Protein AF-A0A356QKG4-F1 (afdb_monomer)

Nearest PDB structures (foldseek):
  4xk4-assembly2_D  TM=9.288E-01  e=1.701E-02  Escherichia coli K-12
  1t33-assembly1_B  TM=7.908E-01  e=9.127E+00  Salmonella enterica subsp. enterica serovar Typhimurium str. LT2

Radius of gyration: 15.78 Å; Cα contacts (8 Å, |Δi|>4): 34; chains: 1; bounding box: 28×40×40 Å

Sequence (74 aa):
RQWAQQGKMDDVDPRWLIFLIWSATQHYTEYSAQVTGILGEEALSEADLTSICQFLEHVILKGCGITSSNATSH

Secondary structure (DSSP, 8-state):
-HHHHTTSS----HHHHHHHHHHHHHHHHHTHHHHHHHHT-SS--HHHHHHHHHHHHHHHHHHTT---------

Foldseek 3Di:
DVCCVVVQWPPDDVVVLVVLVVCLVCCCVVVVVVVCVVVVHPGQDPVNVVVSVVVSCVVSCVVRVHDDPPDDDD

pLDDT: mean 91.6, std 14.14, range [36.19, 98.38]

Solvent-accessible surface area (backbone atoms only — not comparable to full-atom values): 4469 Å² total; per-residue (Å²): 97,72,49,30,77,66,70,63,28,50,88,61,60,65,71,60,53,50,50,49,55,51,51,62,57,46,42,64,65,80,41,32,71,60,53,22,6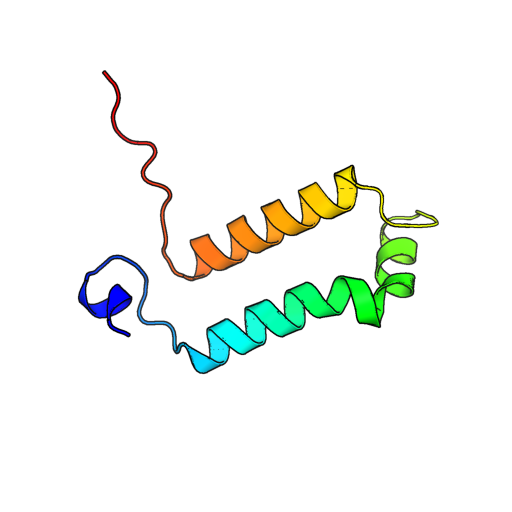0,74,72,74,42,95,62,84,49,74,68,50,53,51,50,50,51,52,50,51,51,51,53,53,37,50,73,36,59,37,71,84,80,86,76,86,82,132

Structure (mmCIF, N/CA/C/O backbone):
data_AF-A0A356QKG4-F1
#
_entry.id   AF-A0A356QKG4-F1
#
loop_
_atom_site.group_PDB
_atom_site.id
_atom_site.type_symbol
_atom_site.label_atom_id
_atom_site.label_alt_id
_atom_site.label_comp_id
_atom_site.label_asym_id
_atom_site.label_entity_id
_atom_site.label_seq_id
_atom_site.pdbx_PDB_ins_code
_atom_site.Cartn_x
_atom_site.Cartn_y
_atom_site.Cartn_z
_atom_site.occupancy
_atom_site.B_iso_or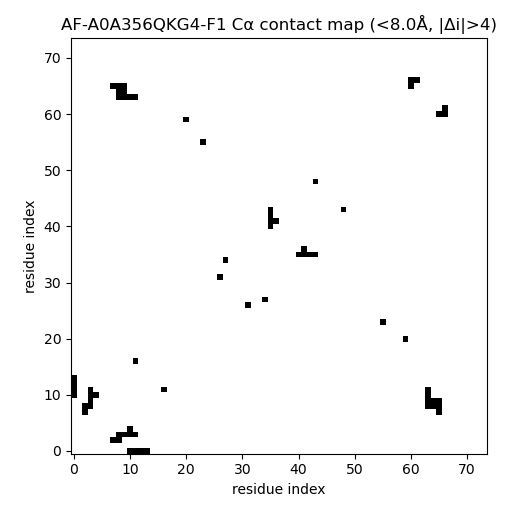_equiv
_atom_site.auth_seq_id
_atom_site.auth_comp_id
_atom_site.auth_asym_id
_atom_site.auth_atom_id
_atom_site.pdbx_PDB_model_num
ATOM 1 N N . ARG A 1 1 ? -7.383 -1.697 17.677 1.00 85.25 1 ARG A N 1
ATOM 2 C CA . ARG A 1 1 ? -8.728 -1.571 18.295 1.00 85.25 1 ARG A CA 1
ATOM 3 C C . ARG A 1 1 ? -8.929 -0.272 19.075 1.00 85.25 1 ARG A C 1
ATOM 5 O O . ARG A 1 1 ? -9.985 0.316 18.932 1.00 85.25 1 ARG A O 1
ATOM 12 N N . GLN A 1 2 ? -7.951 0.228 19.843 1.00 92.69 2 GLN A N 1
ATOM 13 C CA . GLN A 1 2 ? -8.113 1.500 20.573 1.00 92.69 2 GLN A CA 1
ATOM 14 C C . GLN A 1 2 ? -8.475 2.693 19.663 1.00 92.69 2 GLN A C 1
ATOM 16 O O . GLN A 1 2 ? -9.314 3.503 20.030 1.00 92.69 2 GLN A O 1
ATOM 21 N N . TR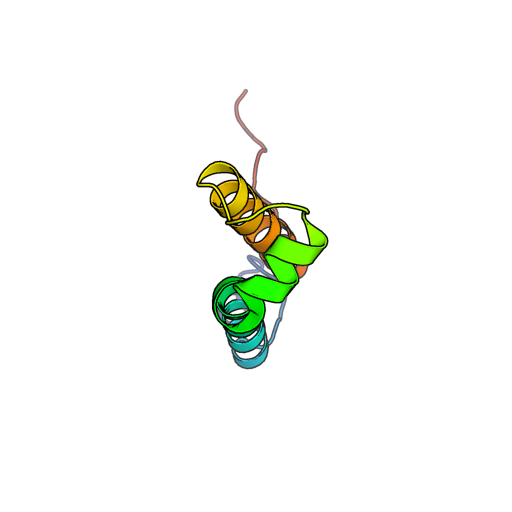P A 1 3 ? -7.892 2.795 18.463 1.00 92.75 3 TRP A N 1
ATOM 22 C CA . TRP A 1 3 ? -8.236 3.865 17.512 1.00 92.75 3 TRP A CA 1
ATOM 23 C C . TRP A 1 3 ? -9.666 3.773 16.981 1.00 92.75 3 TRP A C 1
ATOM 25 O O . TRP A 1 3 ? -10.327 4.801 16.880 1.00 92.75 3 TRP A O 1
ATOM 35 N N . ALA A 1 4 ? -10.162 2.557 16.741 1.00 93.75 4 ALA A N 1
ATOM 36 C CA . ALA A 1 4 ? -11.554 2.334 16.369 1.00 93.75 4 ALA A CA 1
ATOM 37 C C . ALA A 1 4 ? -12.515 2.743 17.492 1.00 93.75 4 ALA A C 1
ATOM 39 O O . ALA A 1 4 ? -13.474 3.470 17.263 1.00 93.75 4 ALA A O 1
ATOM 40 N N . GLN A 1 5 ? -12.190 2.397 18.743 1.00 94.00 5 GLN A N 1
ATOM 41 C CA . GLN A 1 5 ? -12.951 2.848 19.917 1.00 94.00 5 GLN A CA 1
ATOM 42 C C . GLN A 1 5 ? -12.940 4.376 20.096 1.00 94.00 5 GLN A C 1
ATOM 44 O O . GLN A 1 5 ? -13.856 4.930 20.692 1.00 94.00 5 GLN A O 1
ATOM 49 N N . GLN A 1 6 ? -11.911 5.058 19.590 1.00 94.56 6 GLN A N 1
ATOM 50 C CA . GLN A 1 6 ? -11.798 6.519 19.600 1.00 94.56 6 GLN A CA 1
ATOM 51 C C . GLN A 1 6 ? -12.428 7.182 18.363 1.00 94.56 6 GLN A C 1
ATOM 53 O O . GLN A 1 6 ? -12.317 8.397 18.228 1.00 94.56 6 GLN A O 1
ATOM 58 N N . GLY A 1 7 ? -13.034 6.414 17.448 1.00 93.44 7 GLY A N 1
ATOM 59 C CA . GLY A 1 7 ? -13.607 6.932 16.201 1.00 93.44 7 GLY A CA 1
ATOM 60 C C . GLY A 1 7 ? -12.578 7.507 15.221 1.00 93.44 7 GLY A C 1
ATOM 61 O O . GLY A 1 7 ? -12.938 8.288 14.350 1.00 93.44 7 GLY A O 1
ATOM 62 N N . LYS A 1 8 ? -11.290 7.165 15.371 1.00 92.75 8 LYS A N 1
ATOM 63 C CA . LYS A 1 8 ? -10.195 7.676 14.521 1.00 92.75 8 LYS A CA 1
ATOM 64 C C . LYS A 1 8 ? -9.971 6.855 13.250 1.00 92.75 8 LYS A C 1
ATOM 66 O O . LYS A 1 8 ? -9.218 7.275 12.380 1.00 92.75 8 LYS A O 1
ATOM 71 N N . MET A 1 9 ? -10.528 5.652 13.216 1.00 96.00 9 MET A N 1
ATOM 72 C CA . MET A 1 9 ? -10.322 4.629 12.197 1.00 96.00 9 MET A CA 1
ATOM 73 C C . MET A 1 9 ? -11.507 3.661 12.261 1.00 96.00 9 MET A C 1
ATOM 75 O O . MET A 1 9 ? -12.079 3.487 13.337 1.00 96.00 9 MET A O 1
ATOM 79 N N . ASP A 1 10 ? -11.836 2.991 11.166 1.00 96.62 10 ASP A N 1
ATOM 80 C CA . ASP A 1 10 ? -12.789 1.882 11.174 1.00 96.62 10 ASP A CA 1
ATOM 81 C C . ASP A 1 10 ? -12.287 0.715 12.047 1.00 96.62 10 ASP A C 1
ATOM 83 O O . ASP A 1 10 ? -11.088 0.578 12.327 1.00 96.62 10 ASP A O 1
ATOM 87 N N . ASP A 1 11 ? -13.201 -0.157 12.491 1.00 96.38 11 ASP A N 1
ATOM 88 C CA . ASP A 1 11 ? -12.857 -1.349 13.282 1.00 96.38 11 ASP A CA 1
ATOM 89 C C . ASP A 1 11 ? -12.283 -2.470 12.405 1.00 96.38 11 ASP A C 1
ATOM 91 O O . ASP A 1 11 ? -12.871 -3.534 12.215 1.00 96.38 11 ASP A O 1
ATOM 95 N N . VAL A 1 12 ? -11.101 -2.209 11.848 1.00 95.56 12 VAL A N 1
ATOM 96 C CA . VAL A 1 12 ? -10.298 -3.196 11.129 1.00 95.56 12 VAL A CA 1
ATOM 97 C C . VAL A 1 12 ? -9.476 -4.039 12.101 1.00 95.56 12 VAL A C 1
ATOM 99 O O . VAL A 1 12 ? -8.914 -3.552 13.093 1.00 95.56 12 VAL A O 1
ATOM 102 N N . ASP A 1 13 ? -9.364 -5.336 11.810 1.00 95.56 13 ASP A N 1
ATOM 103 C CA . ASP A 1 13 ? -8.516 -6.214 12.607 1.00 95.56 13 ASP A CA 1
ATOM 104 C C . AS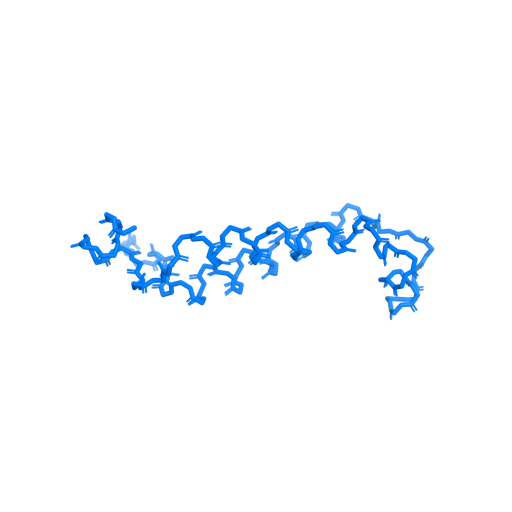P A 1 13 ? -7.029 -5.882 12.376 1.00 95.56 13 ASP A C 1
ATOM 106 O O . ASP A 1 13 ? -6.552 -5.964 11.239 1.00 95.56 13 ASP A O 1
ATOM 110 N N . PRO A 1 14 ? -6.255 -5.560 13.429 1.00 95.00 14 PRO A N 1
ATOM 111 C CA . PRO A 1 14 ? -4.867 -5.132 13.269 1.00 95.00 14 PRO A CA 1
ATOM 112 C C . PRO A 1 14 ? -3.960 -6.208 12.657 1.00 95.00 14 PRO A C 1
ATOM 114 O O . PRO A 1 14 ? -2.954 -5.866 12.042 1.00 95.00 14 PRO A O 1
ATOM 117 N N . ARG A 1 15 ? -4.298 -7.498 12.796 1.00 96.88 15 ARG A N 1
ATOM 118 C CA . ARG A 1 15 ? -3.504 -8.597 12.221 1.00 96.88 15 ARG A CA 1
ATOM 119 C C . ARG A 1 15 ? -3.621 -8.631 10.701 1.00 96.88 15 ARG A C 1
ATOM 121 O O . ARG A 1 15 ? -2.626 -8.794 10.007 1.00 96.88 15 ARG A O 1
ATOM 128 N N . TRP A 1 16 ? -4.824 -8.425 10.175 1.00 97.56 16 TRP A N 1
ATOM 129 C CA . TRP A 1 16 ? -5.032 -8.376 8.729 1.00 97.56 16 TRP A CA 1
ATOM 130 C C . TRP A 1 16 ? -4.468 -7.090 8.128 1.00 97.56 16 TRP A C 1
ATOM 132 O O . TRP A 1 16 ? -3.872 -7.135 7.056 1.00 97.56 16 TRP A O 1
ATOM 142 N N . LEU A 1 17 ? -4.563 -5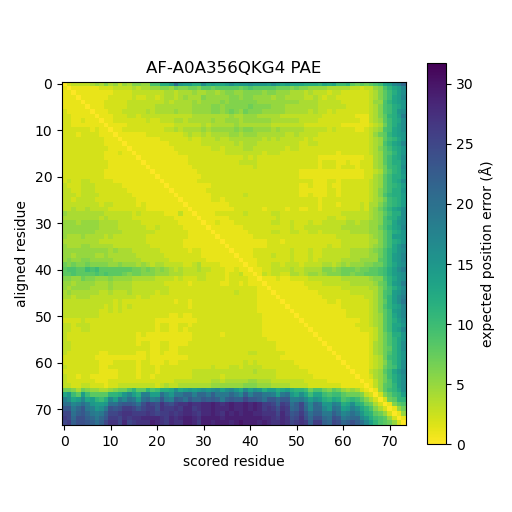.970 8.852 1.00 97.50 17 LEU A N 1
ATOM 143 C CA . LEU A 1 17 ? -3.960 -4.709 8.427 1.00 97.50 17 LEU A CA 1
ATOM 144 C C . LEU A 1 17 ? -2.431 -4.807 8.312 1.00 97.50 17 LEU A C 1
ATOM 146 O O . LEU A 1 17 ? -1.870 -4.362 7.313 1.00 97.50 17 LEU A O 1
ATOM 150 N N . ILE A 1 18 ? -1.749 -5.417 9.291 1.00 98.00 18 ILE A N 1
ATOM 151 C CA . ILE A 1 18 ? -0.287 -5.544 9.217 1.00 98.00 18 ILE A CA 1
ATOM 152 C C . ILE A 1 18 ? 0.144 -6.476 8.078 1.00 98.00 18 ILE A C 1
ATOM 154 O O . ILE A 1 18 ? 1.089 -6.157 7.361 1.00 98.00 18 ILE A O 1
ATOM 158 N N . PHE A 1 19 ? -0.585 -7.572 7.838 1.00 98.31 19 PHE A N 1
ATOM 159 C CA . PHE A 1 19 ? -0.307 -8.454 6.702 1.00 98.31 19 PHE A CA 1
ATOM 160 C C . PHE A 1 19 ? -0.552 -7.770 5.356 1.00 98.31 19 PHE A C 1
ATOM 162 O O . PHE A 1 19 ? 0.226 -7.982 4.426 1.00 98.31 19 PHE A O 1
ATOM 169 N N . LEU A 1 20 ? -1.570 -6.915 5.245 1.00 98.31 20 LEU A N 1
ATOM 170 C CA . LEU A 1 20 ? -1.787 -6.102 4.049 1.00 98.31 20 LEU A CA 1
ATOM 171 C C . LEU A 1 20 ? -0.610 -5.146 3.804 1.00 98.31 20 LEU A C 1
ATOM 173 O O . LEU A 1 20 ? -0.060 -5.138 2.709 1.00 98.31 20 LEU A O 1
ATOM 177 N N . ILE A 1 21 ? -0.185 -4.387 4.820 1.00 98.25 21 ILE A N 1
ATOM 178 C CA . ILE A 1 21 ? 0.942 -3.445 4.701 1.00 98.25 21 ILE A CA 1
ATOM 179 C C . ILE A 1 21 ? 2.225 -4.182 4.294 1.00 98.25 21 ILE A C 1
ATOM 181 O O . ILE A 1 21 ? 2.925 -3.768 3.370 1.00 98.25 21 ILE A O 1
ATOM 185 N N . TRP A 1 22 ? 2.528 -5.297 4.960 1.00 98.31 22 TRP A N 1
ATOM 186 C CA . TRP A 1 22 ? 3.721 -6.090 4.677 1.00 98.31 22 TRP A CA 1
ATOM 187 C C . TRP A 1 22 ? 3.690 -6.720 3.291 1.00 98.31 22 TRP A C 1
ATOM 189 O O . TRP A 1 22 ? 4.693 -6.648 2.589 1.00 98.31 22 TRP A O 1
ATOM 199 N N . SER A 1 23 ? 2.574 -7.327 2.885 1.00 98.38 23 SER A N 1
ATOM 200 C CA . SER A 1 23 ? 2.468 -7.952 1.561 1.00 98.38 23 SER A CA 1
ATOM 201 C C . SER A 1 23 ? 2.535 -6.919 0.437 1.00 98.38 23 SER A C 1
ATOM 203 O O . SER A 1 23 ? 3.263 -7.124 -0.530 1.00 98.38 23 SER A O 1
ATOM 205 N N . ALA A 1 24 ? 1.848 -5.783 0.584 1.00 98.12 24 ALA A N 1
ATOM 206 C CA . ALA A 1 24 ? 1.837 -4.734 -0.427 1.00 98.12 24 ALA A CA 1
ATOM 207 C C . ALA A 1 24 ? 3.214 -4.082 -0.612 1.00 98.12 24 ALA A C 1
ATOM 209 O O . ALA A 1 24 ? 3.610 -3.810 -1.738 1.00 98.12 24 ALA A O 1
ATOM 210 N N . THR A 1 25 ? 3.966 -3.862 0.469 1.00 97.38 25 THR A N 1
ATOM 211 C CA . THR A 1 25 ? 5.314 -3.275 0.381 1.00 97.38 25 THR A CA 1
ATOM 212 C C . THR A 1 25 ? 6.352 -4.277 -0.127 1.00 97.38 25 THR A C 1
ATOM 214 O O . THR A 1 25 ? 7.103 -3.949 -1.044 1.00 97.38 25 THR A O 1
ATOM 217 N N . GLN A 1 26 ? 6.358 -5.513 0.390 1.00 98.12 26 GLN A N 1
ATOM 218 C CA . GLN A 1 26 ? 7.277 -6.570 -0.067 1.00 98.12 26 GLN A CA 1
ATOM 219 C C . GLN A 1 26 ? 7.058 -6.953 -1.534 1.00 98.12 26 GLN A C 1
ATOM 221 O O . GLN A 1 26 ? 8.008 -7.364 -2.198 1.00 98.12 26 GLN A O 1
ATOM 226 N N . HIS A 1 27 ? 5.850 -6.772 -2.078 1.00 97.56 27 HIS A N 1
ATOM 227 C CA . HIS A 1 27 ? 5.575 -7.045 -3.489 1.00 97.56 27 HIS A CA 1
ATOM 228 C C . HIS A 1 27 ? 6.557 -6.324 -4.427 1.00 97.56 27 HIS A C 1
ATOM 230 O O . HIS A 1 27 ? 7.096 -6.938 -5.346 1.00 97.56 27 HIS A O 1
ATOM 236 N N . TYR A 1 28 ? 6.866 -5.055 -4.148 1.00 96.69 28 TYR A N 1
ATOM 237 C CA . TYR A 1 28 ? 7.751 -4.240 -4.985 1.00 96.69 28 TYR A CA 1
ATOM 238 C C . TYR A 1 28 ? 9.228 -4.643 -4.902 1.00 96.69 28 TYR A C 1
ATOM 240 O O . TYR A 1 28 ? 10.011 -4.264 -5.771 1.00 96.69 28 TYR A O 1
ATOM 248 N N . THR A 1 29 ? 9.615 -5.438 -3.901 1.00 95.06 29 THR A N 1
ATOM 249 C CA . THR A 1 29 ? 10.969 -5.992 -3.784 1.00 95.06 29 THR A CA 1
ATOM 250 C C . THR A 1 29 ? 11.043 -7.421 -4.313 1.00 95.06 29 THR A C 1
ATOM 252 O O . THR A 1 29 ? 11.897 -7.726 -5.145 1.00 95.06 29 THR A O 1
ATOM 255 N N . GLU A 1 30 ? 10.129 -8.293 -3.877 1.00 97.38 30 GLU A N 1
ATOM 256 C CA . GLU A 1 30 ? 10.126 -9.725 -4.212 1.00 97.38 30 GLU A CA 1
ATOM 257 C C . GLU A 1 30 ? 9.716 -9.988 -5.666 1.00 97.38 30 GLU A C 1
ATOM 259 O O . GLU A 1 30 ? 10.237 -10.903 -6.299 1.00 97.38 30 GLU A O 1
ATOM 264 N N . TYR A 1 31 ? 8.823 -9.158 -6.212 1.00 96.38 31 TYR A N 1
ATOM 265 C CA . TYR A 1 31 ? 8.311 -9.263 -7.582 1.00 96.38 31 TYR A CA 1
ATOM 266 C C . TYR A 1 31 ? 8.761 -8.082 -8.451 1.00 96.38 31 TYR A C 1
ATOM 268 O O . TYR A 1 31 ? 8.112 -7.750 -9.441 1.00 96.38 31 TYR A O 1
ATOM 276 N N . SER A 1 32 ? 9.892 -7.457 -8.107 1.00 94.94 32 SER A N 1
ATOM 277 C CA . SER A 1 32 ? 10.431 -6.272 -8.793 1.00 94.94 32 SER A CA 1
ATOM 278 C C . SER A 1 32 ? 10.511 -6.434 -10.316 1.00 94.94 32 SER A C 1
ATOM 280 O O . SER A 1 32 ? 10.046 -5.556 -11.031 1.00 94.94 32 SER A O 1
ATOM 282 N N . ALA A 1 33 ? 10.982 -7.579 -10.823 1.00 95.81 33 ALA A N 1
ATOM 283 C CA . ALA A 1 33 ? 11.051 -7.845 -12.266 1.00 95.81 33 ALA A CA 1
ATOM 284 C C . ALA A 1 33 ? 9.674 -7.879 -12.961 1.00 95.81 33 ALA A C 1
ATOM 286 O O . ALA A 1 33 ? 9.542 -7.471 -14.113 1.00 95.81 33 ALA A O 1
ATOM 287 N N . GLN A 1 34 ? 8.633 -8.365 -12.274 1.00 97.81 34 GLN A N 1
ATOM 288 C CA . GLN A 1 34 ? 7.267 -8.336 -12.804 1.00 97.81 34 GLN A CA 1
ATOM 289 C C . GLN A 1 34 ? 6.725 -6.906 -12.812 1.00 97.81 34 GLN A C 1
ATOM 291 O O . GLN A 1 34 ? 6.094 -6.495 -13.784 1.00 97.81 34 GLN A O 1
ATOM 296 N N . VAL A 1 35 ? 6.982 -6.152 -11.742 1.00 97.19 35 VAL A N 1
ATOM 297 C CA . VAL A 1 35 ? 6.570 -4.751 -11.627 1.00 97.19 35 VAL A CA 1
ATOM 298 C C . VAL A 1 35 ? 7.205 -3.914 -12.736 1.00 97.19 35 VAL A C 1
ATOM 300 O O . VAL A 1 35 ? 6.484 -3.242 -13.470 1.00 97.19 35 VAL A O 1
ATOM 303 N N . THR A 1 36 ? 8.526 -3.982 -12.905 1.00 97.19 36 THR A N 1
ATOM 304 C CA . THR A 1 36 ? 9.242 -3.205 -13.926 1.00 97.19 36 THR A CA 1
ATOM 305 C C . THR A 1 36 ? 8.821 -3.614 -15.338 1.00 97.19 36 THR A C 1
ATOM 307 O O . THR A 1 36 ? 8.556 -2.750 -16.170 1.00 97.19 36 THR A O 1
ATOM 310 N N . GLY A 1 37 ? 8.598 -4.912 -15.579 1.00 97.62 37 GLY A N 1
ATOM 311 C CA . GLY A 1 37 ? 8.058 -5.408 -16.847 1.00 97.62 37 GLY A CA 1
ATOM 312 C C . GLY A 1 37 ? 6.655 -4.883 -17.186 1.00 97.62 37 GLY A C 1
ATOM 313 O O . GLY A 1 37 ? 6.375 -4.616 -18.351 1.00 97.62 37 GLY A O 1
ATOM 314 N N . ILE A 1 38 ? 5.776 -4.699 -16.192 1.00 96.62 38 ILE A N 1
ATOM 315 C CA . ILE A 1 38 ? 4.446 -4.090 -16.390 1.00 96.62 38 ILE A CA 1
ATOM 316 C C . ILE A 1 38 ? 4.560 -2.587 -16.662 1.00 96.62 38 ILE A C 1
ATOM 318 O O . ILE A 1 38 ? 3.815 -2.057 -17.484 1.00 96.62 38 ILE A O 1
ATOM 322 N N . LEU A 1 39 ? 5.474 -1.906 -15.970 1.00 94.94 39 LEU A N 1
ATOM 323 C CA . LEU A 1 39 ? 5.710 -0.473 -16.143 1.00 94.94 39 LEU A CA 1
ATOM 324 C C . LEU A 1 39 ? 6.457 -0.148 -17.446 1.00 94.94 39 LEU A C 1
ATOM 326 O O . LEU A 1 39 ? 6.398 0.988 -17.903 1.00 94.94 39 LEU A O 1
ATOM 330 N N . GLY A 1 40 ? 7.102 -1.139 -18.069 1.00 96.12 40 GLY A N 1
ATOM 331 C CA . GLY A 1 40 ? 7.926 -0.941 -19.261 1.00 96.12 40 GLY A CA 1
ATOM 332 C C . GLY A 1 40 ? 9.270 -0.279 -18.955 1.00 96.12 40 GLY A C 1
ATOM 333 O O . GLY A 1 40 ? 9.860 0.329 -19.842 1.00 96.12 40 GLY A O 1
ATOM 334 N N . GLU A 1 41 ? 9.737 -0.400 -17.714 1.00 94.12 41 GLU A N 1
ATOM 335 C CA . GLU A 1 41 ? 10.968 0.209 -17.216 1.00 94.12 41 GLU A CA 1
ATOM 336 C C . GLU A 1 41 ? 12.011 -0.872 -16.906 1.00 94.12 41 GLU A C 1
ATOM 338 O O . GLU A 1 41 ? 11.676 -2.019 -16.617 1.00 94.12 41 GLU A O 1
ATOM 343 N N . GLU A 1 42 ? 13.292 -0.510 -16.921 1.00 93.50 42 GLU A N 1
ATOM 344 C CA . GLU A 1 42 ? 14.379 -1.428 -16.536 1.00 93.50 42 GLU A CA 1
ATOM 345 C C . GLU A 1 42 ? 14.540 -1.516 -15.007 1.00 93.50 42 GLU A C 1
ATOM 347 O O . GLU A 1 42 ? 14.963 -2.538 -14.465 1.00 93.50 42 GLU A O 1
ATOM 352 N N . ALA A 1 43 ? 14.189 -0.444 -14.290 1.00 94.81 43 ALA A N 1
ATOM 353 C CA . ALA A 1 43 ? 14.256 -0.348 -12.835 1.00 94.81 43 ALA A CA 1
ATOM 354 C C . ALA A 1 43 ? 13.280 0.718 -12.313 1.00 94.81 43 ALA A C 1
ATOM 356 O O . ALA A 1 43 ? 12.905 1.630 -13.043 1.00 94.81 43 ALA A O 1
ATOM 357 N N . LEU A 1 44 ? 12.907 0.628 -11.033 1.00 95.88 44 LEU A N 1
ATOM 358 C CA . LEU A 1 44 ? 12.106 1.661 -10.371 1.00 95.88 44 LEU A CA 1
ATOM 359 C C . LEU A 1 44 ? 12.964 2.898 -10.077 1.00 95.88 44 LEU A C 1
ATOM 361 O O . LEU A 1 44 ? 14.008 2.795 -9.427 1.00 95.88 44 LEU A O 1
ATOM 365 N N . SER A 1 45 ? 12.501 4.067 -10.513 1.00 96.44 45 SER A N 1
ATOM 366 C CA . SER A 1 45 ? 13.092 5.357 -10.154 1.00 96.44 45 SER A CA 1
ATOM 367 C C . SER A 1 45 ? 12.656 5.813 -8.755 1.00 96.44 45 SER A C 1
ATOM 369 O O . SER A 1 45 ? 11.689 5.310 -8.181 1.00 96.44 45 SER A O 1
ATOM 371 N N . GLU A 1 46 ? 13.317 6.834 -8.202 1.00 96.69 46 GLU A N 1
ATOM 372 C CA . GLU A 1 46 ? 12.860 7.470 -6.954 1.00 96.69 46 GLU A CA 1
ATOM 373 C C . GLU A 1 46 ? 11.444 8.062 -7.077 1.00 96.69 46 GLU A C 1
ATOM 375 O O . GLU A 1 46 ? 10.678 8.058 -6.109 1.00 96.69 46 GLU A O 1
ATOM 380 N N . ALA A 1 47 ? 11.071 8.540 -8.269 1.00 96.69 47 ALA A N 1
ATOM 381 C CA . ALA A 1 47 ? 9.727 9.042 -8.539 1.00 96.69 47 ALA A CA 1
ATOM 382 C C . ALA A 1 47 ? 8.683 7.913 -8.513 1.00 96.69 47 ALA A C 1
ATOM 384 O O . ALA A 1 47 ? 7.586 8.105 -7.979 1.00 96.69 47 ALA A O 1
ATOM 385 N N . ASP A 1 48 ? 9.034 6.722 -9.006 1.00 95.88 48 ASP A N 1
ATOM 386 C CA . ASP A 1 48 ? 8.160 5.546 -8.944 1.00 95.88 48 ASP A CA 1
ATOM 387 C C . ASP A 1 48 ? 7.981 5.079 -7.506 1.00 95.88 48 ASP A C 1
ATOM 389 O O . ASP A 1 48 ? 6.856 4.861 -7.065 1.00 95.88 48 ASP A O 1
ATOM 393 N N . LEU A 1 49 ? 9.072 5.003 -6.737 1.00 96.31 49 LEU A N 1
ATOM 394 C CA . LEU A 1 49 ? 9.016 4.659 -5.315 1.00 96.31 49 LEU A CA 1
ATOM 395 C C . LEU A 1 49 ? 8.145 5.650 -4.535 1.00 96.31 49 LEU A C 1
ATOM 397 O O . LEU A 1 49 ? 7.313 5.241 -3.728 1.00 96.31 49 LEU A O 1
ATOM 401 N N . THR A 1 50 ? 8.278 6.946 -4.824 1.00 97.88 50 THR A N 1
ATOM 402 C CA . THR A 1 50 ? 7.427 7.987 -4.230 1.00 97.88 50 THR A CA 1
ATOM 403 C C . THR A 1 50 ? 5.957 7.764 -4.583 1.00 97.88 50 THR A C 1
ATOM 405 O O . THR A 1 50 ? 5.095 7.816 -3.704 1.00 97.88 50 THR A O 1
ATOM 408 N N . SER A 1 51 ? 5.666 7.461 -5.849 1.00 96.94 51 SER A N 1
ATOM 409 C CA . SER A 1 51 ? 4.303 7.212 -6.331 1.00 96.94 51 SER A CA 1
ATOM 410 C C . SER A 1 51 ? 3.694 5.953 -5.709 1.00 96.94 51 SER A C 1
ATOM 412 O O . SER A 1 51 ? 2.532 5.964 -5.305 1.00 96.94 51 SER A O 1
ATOM 414 N N . ILE A 1 52 ? 4.484 4.885 -5.560 1.00 97.56 52 ILE A N 1
ATOM 415 C CA . ILE A 1 52 ? 4.091 3.646 -4.882 1.00 97.56 52 ILE A CA 1
ATOM 416 C C . ILE A 1 52 ? 3.747 3.928 -3.418 1.00 97.56 52 ILE A C 1
ATOM 418 O O . ILE A 1 52 ? 2.675 3.533 -2.963 1.00 97.56 52 ILE A O 1
ATOM 422 N N . CYS A 1 53 ? 4.605 4.648 -2.687 1.00 97.56 53 CYS A N 1
ATOM 423 C CA . CYS A 1 53 ? 4.345 5.010 -1.293 1.00 97.56 53 CYS A CA 1
ATOM 424 C C . CYS A 1 53 ? 3.044 5.807 -1.153 1.00 97.56 53 CYS A C 1
ATOM 426 O O . CYS A 1 53 ? 2.171 5.417 -0.380 1.00 97.56 53 CYS A O 1
ATOM 428 N N . GLN A 1 54 ? 2.869 6.860 -1.956 1.00 97.94 54 GLN A N 1
ATOM 429 C CA . GLN A 1 54 ? 1.655 7.683 -1.940 1.00 97.94 54 GLN A CA 1
ATOM 430 C C . GLN A 1 54 ? 0.399 6.870 -2.269 1.00 97.94 54 GLN A C 1
ATOM 432 O O . GLN A 1 54 ? -0.646 7.053 -1.642 1.00 97.94 54 GLN A O 1
ATOM 437 N N . PHE A 1 55 ? 0.492 5.954 -3.234 1.00 98.00 55 PHE A N 1
ATOM 438 C CA . PHE A 1 55 ? -0.604 5.064 -3.594 1.00 98.00 55 PHE A CA 1
ATOM 439 C C . PHE A 1 55 ? -0.978 4.123 -2.443 1.00 98.00 55 PHE A C 1
ATOM 441 O O . PHE A 1 55 ? -2.153 4.045 -2.075 1.00 98.00 55 PHE A O 1
ATOM 448 N N . LEU A 1 56 ? 0.006 3.441 -1.848 1.00 98.12 56 LEU A N 1
ATOM 449 C CA . LEU A 1 56 ? -0.223 2.522 -0.734 1.00 98.12 56 LEU A CA 1
ATOM 450 C C . LEU A 1 56 ? -0.791 3.253 0.484 1.00 98.12 56 LEU A C 1
ATOM 452 O O . LEU A 1 56 ? -1.781 2.799 1.054 1.00 98.12 56 LEU A O 1
ATOM 456 N N . GLU A 1 57 ? -0.225 4.404 0.847 1.00 97.00 57 GLU A N 1
ATOM 457 C CA . GLU A 1 57 ? -0.745 5.257 1.917 1.00 97.00 57 GLU A CA 1
ATOM 458 C C . GLU A 1 57 ? -2.194 5.655 1.646 1.00 97.00 57 GLU A C 1
ATOM 460 O O . GLU A 1 57 ? -3.056 5.453 2.500 1.00 97.00 57 GLU A O 1
ATOM 465 N N . HIS A 1 58 ? -2.492 6.160 0.446 1.00 97.06 58 HIS A N 1
ATOM 466 C CA . HIS A 1 58 ? -3.842 6.578 0.087 1.00 97.06 58 HIS A CA 1
ATOM 467 C C . HIS A 1 58 ? -4.848 5.431 0.213 1.00 97.06 58 HIS A C 1
ATOM 469 O O . HIS A 1 58 ? -5.883 5.587 0.862 1.00 97.06 58 HIS A O 1
ATOM 475 N N . VAL A 1 59 ? -4.556 4.278 -0.394 1.00 97.69 59 VAL A N 1
ATOM 476 C CA . VAL A 1 59 ? -5.471 3.130 -0.415 1.00 97.69 59 VAL A CA 1
ATOM 477 C C . VAL A 1 59 ? -5.650 2.541 0.981 1.00 97.69 59 VAL A C 1
ATOM 479 O O . VAL A 1 59 ? -6.782 2.276 1.384 1.00 97.69 59 VAL A O 1
ATOM 482 N N . ILE A 1 60 ? -4.565 2.368 1.739 1.00 97.25 60 ILE A N 1
ATOM 483 C CA . ILE A 1 60 ? -4.609 1.751 3.069 1.00 97.25 60 ILE A CA 1
ATOM 484 C C . ILE A 1 60 ? -5.290 2.682 4.074 1.00 97.25 60 ILE A C 1
ATOM 486 O O . ILE A 1 60 ? -6.187 2.243 4.790 1.00 97.25 60 ILE A O 1
ATOM 490 N N . LEU A 1 61 ? -4.928 3.969 4.116 1.00 96.06 61 LEU A N 1
ATOM 491 C CA . L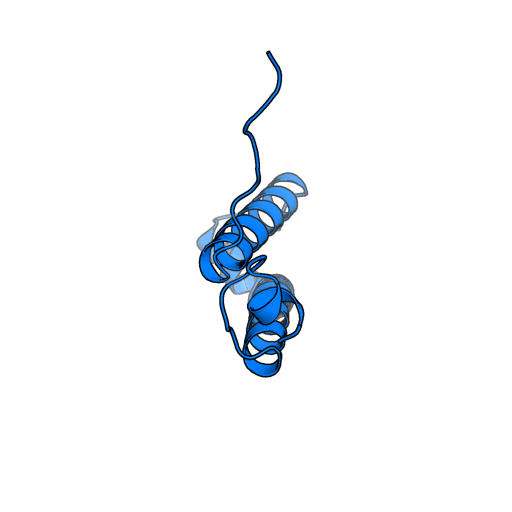EU A 1 61 ? -5.546 4.923 5.045 1.00 96.06 61 LEU A CA 1
ATOM 492 C C . LEU A 1 61 ? -7.034 5.100 4.746 1.00 96.06 61 LEU A C 1
ATOM 494 O O . LEU A 1 61 ? -7.857 5.027 5.660 1.00 96.06 61 LEU A O 1
ATOM 498 N N . LYS A 1 62 ? -7.396 5.245 3.466 1.00 95.75 62 LYS A N 1
ATOM 499 C CA . LYS A 1 62 ? -8.797 5.343 3.051 1.00 95.75 62 LYS A CA 1
ATOM 500 C C . LYS A 1 62 ? -9.576 4.062 3.354 1.00 95.75 62 LYS A C 1
ATOM 502 O O . LYS A 1 62 ? -10.709 4.150 3.812 1.00 95.75 62 LYS A O 1
ATOM 507 N N . GLY A 1 63 ? -8.981 2.888 3.132 1.00 95.38 63 GLY A N 1
ATOM 508 C CA . GLY A 1 63 ? -9.579 1.589 3.468 1.00 95.38 63 GLY A CA 1
ATOM 509 C C . GLY A 1 63 ? -9.765 1.366 4.972 1.00 95.38 63 GLY A C 1
ATOM 510 O O . GLY A 1 63 ? -10.631 0.600 5.376 1.00 95.38 63 GLY A O 1
ATOM 511 N N . CYS A 1 64 ? -8.993 2.072 5.796 1.00 96.81 64 CYS A N 1
ATOM 512 C CA . CYS A 1 64 ? -9.151 2.131 7.246 1.00 96.81 64 CYS A CA 1
ATOM 513 C C . CYS A 1 64 ? -10.143 3.221 7.703 1.00 96.81 64 CYS A C 1
ATOM 515 O O . CYS A 1 64 ? -10.223 3.496 8.899 1.00 96.81 64 CYS A O 1
ATOM 517 N N . GLY A 1 65 ? -10.845 3.900 6.791 1.00 95.81 65 GLY A N 1
ATOM 518 C CA . GLY A 1 65 ? -11.762 4.995 7.129 1.00 95.81 65 GLY A CA 1
ATOM 519 C C . GLY A 1 65 ? -11.062 6.253 7.656 1.00 95.81 65 GLY A C 1
ATOM 520 O O . GLY A 1 65 ? -11.710 7.146 8.201 1.00 95.81 65 GLY A O 1
ATOM 521 N N . ILE A 1 66 ? -9.735 6.352 7.511 1.00 94.62 66 ILE A N 1
ATOM 522 C CA . ILE A 1 66 ? -8.962 7.501 7.982 1.00 94.62 66 ILE A CA 1
ATOM 523 C C . ILE A 1 66 ? -9.064 8.603 6.934 1.00 94.62 66 ILE A C 1
ATOM 525 O O . ILE A 1 66 ? -8.461 8.539 5.862 1.00 94.62 66 ILE A O 1
ATOM 529 N N . THR A 1 67 ? -9.816 9.649 7.255 1.00 83.62 67 THR A N 1
ATOM 530 C CA . THR A 1 67 ? -9.842 10.874 6.458 1.00 83.62 67 THR A CA 1
ATOM 53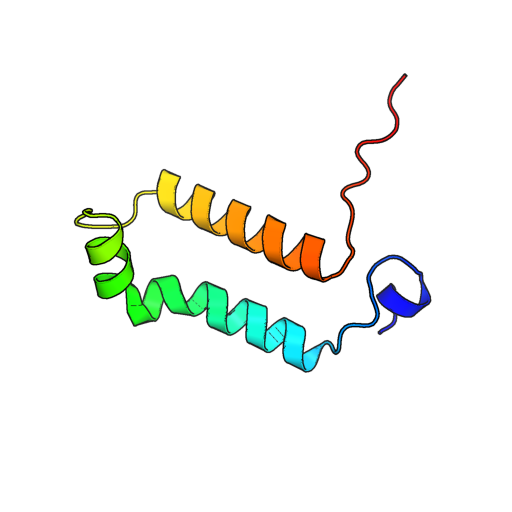1 C C . THR A 1 67 ? -8.757 11.822 6.945 1.00 83.62 67 THR A C 1
ATOM 533 O O . THR A 1 67 ? -8.758 12.216 8.113 1.00 83.62 67 THR A O 1
ATOM 536 N N . SER A 1 68 ? -7.860 12.247 6.055 1.00 66.19 68 SER A N 1
ATOM 537 C CA . SER A 1 68 ? -6.996 13.395 6.331 1.00 66.19 68 SER A CA 1
ATOM 538 C C . SER A 1 68 ? -7.886 14.607 6.599 1.00 66.19 68 SER A C 1
ATOM 540 O O . SER A 1 68 ? -8.623 15.049 5.718 1.00 66.19 68 SER A O 1
ATOM 542 N N . SER A 1 69 ? -7.851 15.126 7.826 1.00 58.78 69 SER A N 1
ATOM 543 C CA . SER A 1 69 ? -8.571 16.340 8.206 1.00 58.78 69 SER A CA 1
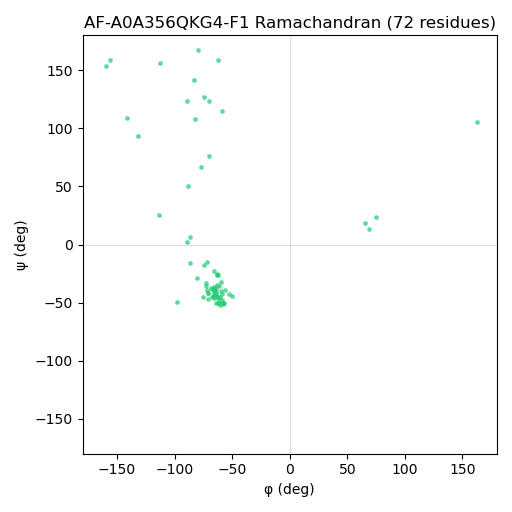ATOM 544 C C . SER A 1 69 ? -7.921 17.559 7.545 1.00 58.78 69 SER A C 1
ATOM 546 O O . SER A 1 69 ? -7.243 18.337 8.204 1.00 58.78 69 SER A O 1
ATOM 548 N N . ASN A 1 70 ? -8.151 17.760 6.248 1.00 50.78 70 ASN A N 1
ATOM 549 C CA . ASN A 1 70 ? -7.917 19.044 5.582 1.00 50.78 70 ASN A CA 1
ATOM 550 C C . ASN A 1 70 ? -9.166 19.933 5.672 1.00 50.78 70 ASN A C 1
ATOM 552 O O . ASN A 1 70 ? -9.639 20.488 4.685 1.00 50.78 70 ASN A O 1
ATOM 556 N N . ALA A 1 71 ? -9.699 20.079 6.881 1.00 50.25 71 ALA A N 1
ATOM 557 C CA . ALA A 1 71 ? -10.669 21.107 7.213 1.00 50.25 71 ALA A CA 1
ATOM 558 C C . ALA A 1 71 ? -10.205 21.785 8.502 1.00 50.25 71 ALA A C 1
ATOM 560 O O . ALA A 1 71 ? -10.437 21.279 9.596 1.00 50.25 71 ALA A O 1
ATOM 561 N N . THR A 1 72 ? -9.460 22.882 8.365 1.00 45.78 72 THR A N 1
ATOM 562 C CA . THR A 1 72 ? -9.809 24.231 8.853 1.00 45.78 72 THR A CA 1
ATOM 563 C C . THR A 1 72 ? -8.533 25.077 8.871 1.00 45.78 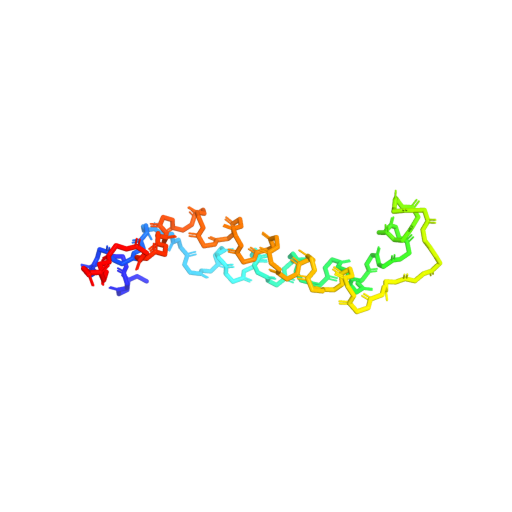72 THR A C 1
ATOM 565 O O . THR A 1 72 ? -7.686 24.946 9.750 1.00 45.78 72 THR A O 1
ATOM 568 N N . SER A 1 73 ? -8.392 25.984 7.915 1.00 38.62 73 SER A N 1
ATOM 569 C CA . SER A 1 73 ? -7.708 27.257 8.145 1.00 38.62 73 SER A CA 1
ATOM 570 C C . SER A 1 73 ? -8.498 28.296 7.365 1.00 38.62 73 SER A C 1
ATOM 572 O O . SER A 1 73 ? -8.595 28.217 6.141 1.00 38.62 73 SER A O 1
ATOM 574 N N . HIS A 1 74 ? -9.186 29.136 8.136 1.00 36.19 74 HIS A N 1
ATOM 575 C CA . HIS A 1 74 ? -9.775 30.395 7.701 1.00 36.19 74 HIS A CA 1
ATOM 576 C C . HIS A 1 74 ? -8.706 31.339 7.152 1.00 36.19 74 HIS A C 1
ATOM 578 O O . HIS A 1 74 ? -7.545 31.228 7.610 1.00 36.19 74 HIS A O 1
#

Mean predicted aligned error: 4.91 Å